Protein AF-E3TBM8-F1 (afdb_monomer_lite)

Sequence (51 aa):
GMVMAVAETGRPVSCLVADAFIWFAADMAAEMGVAWLPFWTAGPNSLSTHV

Secondary structure (DSSP, 8-state):
-HHHHHHHHS----EEEEETT-TTHHHHHHHHT-EEEEE--S-HHHHHHH-

Radius of gyration: 13.23 Å; chains: 1; bounding box: 28×19×34 Å

Structure (mmCIF, N/CA/C/O backbone):
data_AF-E3TBM8-F1
#
_entry.id   AF-E3TBM8-F1
#
loop_
_atom_site.group_PDB
_atom_site.id
_atom_site.type_symbol
_atom_site.label_atom_id
_atom_site.label_alt_id
_atom_site.label_comp_id
_atom_site.label_asym_id
_atom_site.label_entity_id
_atom_site.label_seq_id
_atom_site.pdbx_PDB_ins_code
_atom_site.Cartn_x
_atom_site.Cartn_y
_atom_site.Cartn_z
_atom_site.occupancy
_atom_site.B_iso_or_equiv
_atom_site.auth_seq_id
_atom_site.auth_comp_id
_atom_site.auth_asym_id
_atom_site.auth_atom_id
_atom_site.pdbx_PDB_model_num
ATOM 1 N N . GLY A 1 1 ? 1.685 6.614 14.169 1.00 78.06 1 GLY A N 1
ATOM 2 C CA . GLY A 1 1 ? 1.566 5.346 13.409 1.00 78.06 1 GLY A CA 1
ATOM 3 C C . GLY A 1 1 ? 0.104 4.945 13.286 1.00 78.06 1 GLY A C 1
ATOM 4 O O . GLY A 1 1 ? -0.710 5.581 13.940 1.00 78.06 1 GLY A O 1
ATOM 5 N N . MET A 1 2 ? -0.242 3.935 12.477 1.00 89.56 2 MET A N 1
ATOM 6 C CA . MET A 1 2 ? -1.629 3.582 12.089 1.00 89.56 2 MET A CA 1
ATOM 7 C C . MET A 1 2 ? -2.679 3.631 13.211 1.00 89.56 2 MET A C 1
ATOM 9 O O . MET A 1 2 ? -3.751 4.182 12.997 1.00 89.56 2 MET A O 1
ATOM 13 N N . VAL A 1 3 ? -2.369 3.125 14.411 1.00 93.94 3 VAL A N 1
ATOM 14 C CA . VAL A 1 3 ? -3.286 3.157 15.570 1.00 93.94 3 VAL A CA 1
ATOM 15 C C . VAL A 1 3 ? -3.734 4.583 15.914 1.00 93.94 3 VAL A C 1
ATOM 17 O O . VAL A 1 3 ? -4.916 4.815 16.146 1.00 93.94 3 VAL A O 1
ATOM 20 N N . MET A 1 4 ? -2.815 5.553 15.880 1.00 96.81 4 MET A N 1
ATOM 21 C CA . MET A 1 4 ? -3.141 6.961 16.128 1.00 96.81 4 MET A CA 1
ATOM 22 C C . MET A 1 4 ? -4.011 7.543 15.015 1.00 96.81 4 MET A C 1
ATOM 24 O O . MET A 1 4 ? -4.976 8.235 15.307 1.00 96.81 4 MET A O 1
ATOM 28 N N . ALA A 1 5 ? -3.729 7.201 13.753 1.00 94.75 5 ALA A N 1
ATOM 29 C CA . ALA A 1 5 ? -4.544 7.659 12.629 1.00 94.75 5 ALA A CA 1
ATOM 30 C C . ALA A 1 5 ? -5.990 7.140 12.731 1.00 94.75 5 ALA A C 1
ATOM 32 O O . ALA A 1 5 ? -6.935 7.883 12.473 1.00 94.75 5 ALA A O 1
ATOM 33 N N . VAL A 1 6 ? -6.178 5.888 13.164 1.00 97.38 6 VAL A N 1
ATOM 34 C CA . VAL A 1 6 ? -7.512 5.327 13.427 1.00 97.38 6 VAL A CA 1
ATOM 35 C C . VAL A 1 6 ? -8.185 6.042 14.601 1.00 97.38 6 VAL A C 1
ATOM 37 O O . VAL A 1 6 ? -9.360 6.382 14.498 1.00 97.38 6 VAL A O 1
ATOM 40 N N . ALA A 1 7 ? -7.457 6.316 15.688 1.00 98.00 7 ALA A N 1
ATOM 41 C CA . ALA A 1 7 ? -7.997 7.019 16.853 1.00 98.00 7 ALA A CA 1
ATOM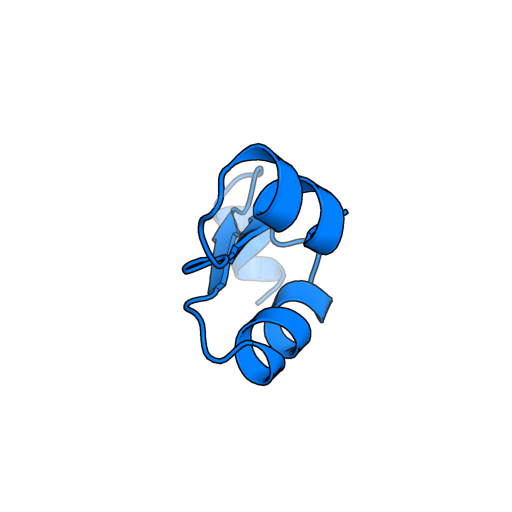 42 C C . ALA A 1 7 ? -8.432 8.462 16.533 1.00 98.00 7 ALA A C 1
ATOM 44 O O . ALA A 1 7 ? -9.486 8.897 16.988 1.00 98.00 7 ALA A O 1
ATOM 45 N N . GLU A 1 8 ? -7.654 9.189 15.730 1.00 98.31 8 GLU A N 1
ATOM 46 C CA . GLU A 1 8 ? -7.938 10.576 15.338 1.00 98.31 8 GLU A CA 1
ATOM 47 C C . GLU A 1 8 ? -9.082 10.681 14.324 1.00 98.31 8 GLU A C 1
ATOM 49 O O . GLU A 1 8 ? -9.898 11.599 14.393 1.00 98.31 8 GLU A O 1
ATOM 54 N N . THR A 1 9 ? -9.152 9.750 13.370 1.00 97.69 9 THR A N 1
ATOM 55 C CA . THR A 1 9 ? -10.142 9.806 12.281 1.00 97.69 9 THR A CA 1
ATOM 56 C C . THR A 1 9 ? -11.423 9.032 12.581 1.00 97.69 9 THR A C 1
ATOM 58 O O . THR A 1 9 ? -12.429 9.234 11.898 1.00 97.69 9 THR A O 1
ATOM 61 N N . GLY A 1 10 ? -11.393 8.116 13.553 1.00 98.06 10 GLY A N 1
ATOM 62 C CA . GLY A 1 10 ? -12.475 7.169 13.825 1.00 98.06 10 GLY A CA 1
ATOM 63 C C . GLY A 1 10 ? -12.718 6.173 12.687 1.00 98.06 10 GLY A C 1
ATOM 64 O O . GLY A 1 10 ? -13.793 5.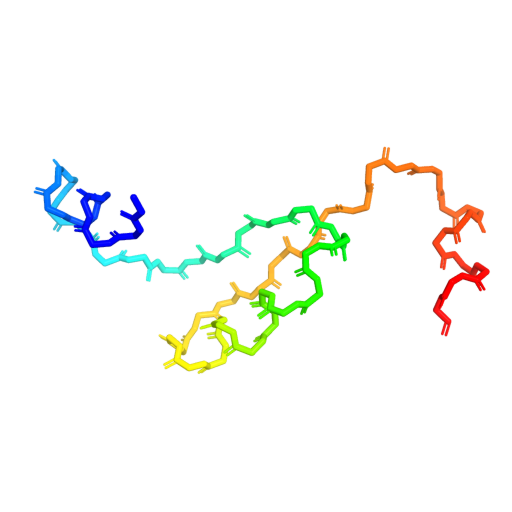577 12.617 1.00 98.06 10 GLY A O 1
ATOM 65 N N . ARG A 1 11 ? -11.764 6.018 11.758 1.00 97.44 11 ARG A N 1
ATOM 66 C CA . ARG A 1 11 ? -11.900 5.165 10.571 1.00 97.44 11 ARG A CA 1
ATOM 67 C C . ARG A 1 11 ? -10.792 4.118 10.530 1.00 97.44 11 ARG A C 1
ATOM 69 O O . ARG A 1 11 ? -9.630 4.477 10.719 1.00 97.44 11 ARG A O 1
ATOM 76 N N . PRO A 1 12 ? -11.111 2.842 10.246 1.00 96.88 12 PRO A N 1
ATOM 77 C CA . PRO A 1 12 ? -10.078 1.856 9.971 1.00 96.88 12 PRO A CA 1
ATOM 78 C C . PRO A 1 12 ? -9.310 2.250 8.705 1.00 96.88 12 PRO A C 1
ATOM 80 O O . PRO A 1 12 ? -9.868 2.850 7.782 1.00 96.88 12 PRO A O 1
ATOM 83 N N . VAL A 1 13 ? -8.030 1.888 8.648 1.00 97.25 13 VAL A N 1
ATOM 84 C CA . VAL A 1 13 ? -7.261 2.001 7.407 1.00 97.25 13 VAL A CA 1
ATOM 85 C C . VAL A 1 13 ? -7.861 1.027 6.397 1.00 97.25 13 VAL A C 1
ATOM 87 O O . VAL A 1 13 ? -7.998 -0.154 6.695 1.00 97.25 13 VAL A O 1
ATOM 90 N N . SER A 1 14 ? -8.228 1.522 5.218 1.00 97.88 14 SER A N 1
ATOM 91 C CA . SER A 1 14 ? -8.859 0.728 4.154 1.00 97.88 14 SER A CA 1
ATOM 92 C C . SER A 1 14 ? -7.971 0.527 2.923 1.00 97.88 14 SER A C 1
ATOM 94 O O . SER A 1 14 ? -8.328 -0.224 2.020 1.00 97.88 14 SER A O 1
ATOM 96 N N . CYS A 1 15 ? -6.823 1.203 2.870 1.00 98.19 15 CYS A N 1
ATOM 97 C CA . CYS A 1 15 ? -5.857 1.143 1.778 1.00 98.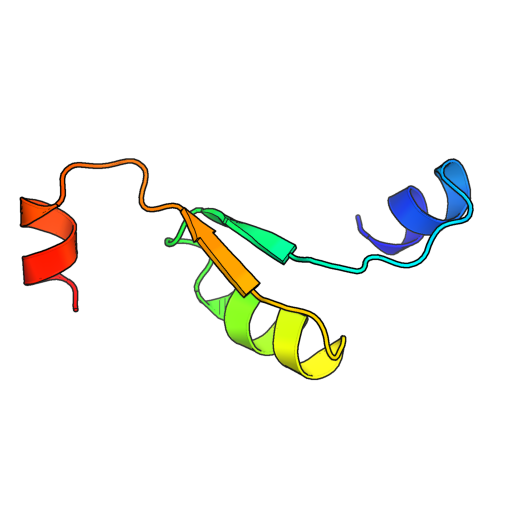19 15 CYS A CA 1
ATOM 98 C C . CYS A 1 15 ? -4.487 1.598 2.291 1.00 98.19 15 CYS A C 1
ATOM 100 O O . CYS A 1 15 ? -4.413 2.524 3.103 1.00 98.19 15 CYS A O 1
ATOM 102 N N . LEU A 1 16 ? -3.415 0.994 1.781 1.00 98.44 16 LEU A N 1
ATOM 103 C CA . LEU A 1 16 ? -2.041 1.365 2.096 1.00 98.44 16 LEU A CA 1
ATOM 104 C C . LEU A 1 16 ? -1.327 1.875 0.840 1.00 98.44 16 LEU A C 1
ATOM 106 O O . LEU A 1 16 ? -0.907 1.094 -0.011 1.00 98.44 16 LEU A O 1
ATOM 110 N N . VAL A 1 17 ? -1.190 3.198 0.729 1.00 98.50 17 VAL A N 1
ATOM 111 C CA . VAL A 1 17 ? -0.313 3.841 -0.262 1.00 98.50 17 VAL A CA 1
ATOM 112 C C . VAL A 1 17 ? 1.050 4.046 0.390 1.00 98.50 17 VAL A C 1
ATOM 114 O O . VAL A 1 17 ? 1.127 4.630 1.471 1.00 98.50 17 VAL A O 1
ATOM 117 N N . ALA A 1 18 ? 2.116 3.570 -0.243 1.00 98.44 18 ALA A N 1
ATOM 118 C CA . ALA A 1 18 ? 3.477 3.700 0.273 1.00 98.44 18 ALA A CA 1
ATOM 119 C C . ALA A 1 18 ? 4.472 3.867 -0.879 1.00 98.44 18 ALA A C 1
ATOM 121 O O . ALA A 1 18 ? 4.191 3.445 -1.998 1.00 98.44 18 ALA A O 1
ATOM 122 N N . ASP A 1 19 ? 5.637 4.460 -0.614 1.00 98.62 19 ASP A N 1
ATOM 123 C CA . ASP A 1 19 ? 6.746 4.423 -1.573 1.00 98.62 19 ASP A CA 1
ATOM 124 C C . ASP A 1 19 ? 7.117 2.957 -1.861 1.00 98.62 19 ASP A C 1
ATOM 126 O O . ASP A 1 19 ? 7.124 2.123 -0.952 1.00 98.62 19 ASP A O 1
ATOM 130 N N . ALA A 1 20 ? 7.397 2.630 -3.122 1.00 98.00 20 ALA A N 1
ATOM 131 C CA . ALA A 1 20 ? 7.731 1.278 -3.559 1.00 98.00 20 ALA A CA 1
ATOM 132 C C . ALA A 1 20 ? 8.979 0.700 -2.861 1.00 98.00 20 ALA A C 1
ATOM 134 O O . ALA A 1 20 ? 9.115 -0.519 -2.778 1.00 98.00 20 ALA A O 1
ATOM 135 N N . PHE A 1 21 ? 9.862 1.544 -2.316 1.00 98.00 21 PHE A N 1
ATOM 136 C CA . PHE A 1 21 ? 10.993 1.103 -1.495 1.00 98.00 21 PHE A CA 1
ATOM 137 C C . PHE A 1 21 ? 10.579 0.589 -0.114 1.00 98.00 21 PHE A C 1
ATOM 139 O O . PHE A 1 21 ? 11.353 -0.116 0.526 1.00 98.00 21 PHE A O 1
ATOM 146 N N . ILE A 1 22 ? 9.366 0.877 0.356 1.00 98.12 22 ILE A N 1
ATOM 147 C CA . ILE A 1 22 ? 8.814 0.288 1.580 1.00 98.12 22 ILE A CA 1
ATOM 148 C C . ILE A 1 22 ? 8.240 -1.092 1.232 1.00 98.12 22 ILE A C 1
ATOM 150 O O . ILE A 1 22 ? 7.036 -1.316 1.306 1.00 98.12 22 ILE A O 1
ATOM 154 N N . TRP A 1 23 ? 9.093 -2.029 0.808 1.00 97.25 23 TRP A N 1
ATOM 155 C CA . TRP A 1 23 ? 8.653 -3.328 0.275 1.00 97.25 23 TRP A CA 1
ATOM 156 C C . TRP A 1 23 ? 7.835 -4.142 1.291 1.00 97.25 23 TRP A C 1
ATOM 158 O O . TRP A 1 23 ? 6.887 -4.827 0.919 1.00 97.25 23 TRP A O 1
ATOM 168 N N . PHE A 1 24 ? 8.147 -4.012 2.585 1.00 97.75 24 PHE A N 1
ATOM 169 C CA . PHE A 1 24 ? 7.423 -4.677 3.674 1.00 97.75 24 PHE A CA 1
ATOM 170 C C . PHE A 1 24 ? 5.994 -4.138 3.871 1.00 97.75 24 PHE A C 1
ATOM 172 O O . PHE A 1 24 ? 5.201 -4.742 4.589 1.00 97.75 24 PHE A O 1
ATOM 179 N N . ALA A 1 25 ? 5.624 -3.029 3.218 1.00 98.12 25 ALA A N 1
ATOM 180 C CA . ALA A 1 25 ? 4.237 -2.571 3.175 1.00 98.12 25 ALA A CA 1
ATOM 181 C C . ALA A 1 25 ? 3.313 -3.586 2.478 1.00 98.12 25 ALA A C 1
ATOM 183 O O . ALA A 1 25 ? 2.118 -3.596 2.765 1.00 98.12 25 ALA A O 1
ATOM 184 N N . ALA A 1 26 ? 3.849 -4.456 1.613 1.00 98.44 26 ALA A N 1
ATOM 185 C CA . ALA A 1 26 ? 3.094 -5.562 1.032 1.00 98.44 26 ALA A CA 1
ATOM 186 C C . ALA A 1 26 ? 2.557 -6.512 2.117 1.00 98.44 26 ALA A C 1
ATOM 188 O O . ALA A 1 26 ? 1.356 -6.782 2.158 1.00 98.44 26 ALA A O 1
ATOM 189 N N . ASP A 1 27 ? 3.427 -6.949 3.034 1.00 98.62 27 ASP A N 1
ATOM 190 C CA . ASP A 1 27 ? 3.057 -7.841 4.138 1.00 98.62 27 ASP A CA 1
A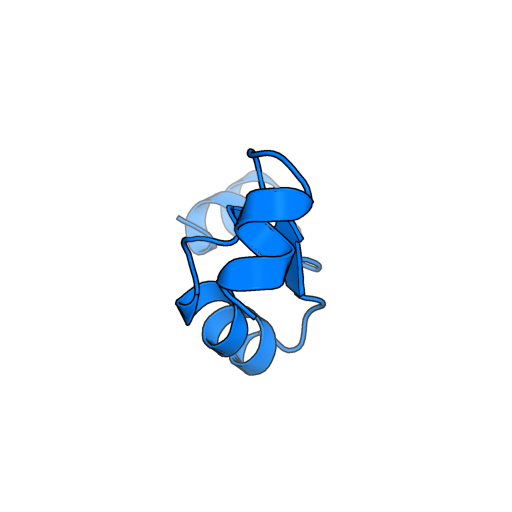TOM 191 C C . ASP A 1 27 ? 2.102 -7.142 5.110 1.00 98.62 27 ASP A C 1
ATOM 193 O O . ASP A 1 27 ? 1.073 -7.699 5.480 1.00 98.62 27 ASP A O 1
ATOM 197 N N . MET A 1 28 ? 2.371 -5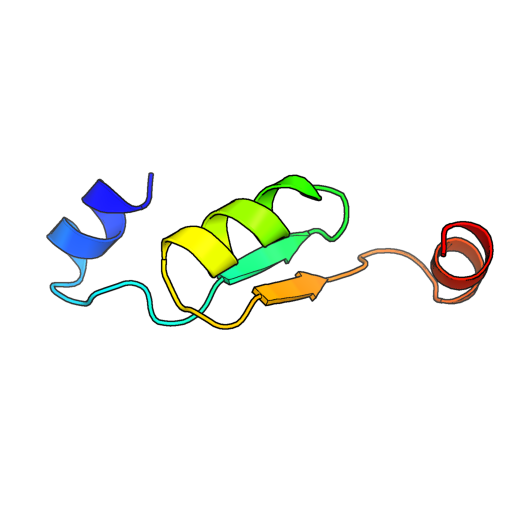.874 5.443 1.00 97.88 28 MET A N 1
ATOM 198 C CA . MET A 1 28 ? 1.477 -5.079 6.293 1.00 97.88 28 MET A CA 1
ATOM 199 C C . MET A 1 28 ? 0.065 -4.975 5.704 1.00 97.88 28 MET A C 1
ATOM 201 O O . MET A 1 28 ? -0.922 -5.156 6.414 1.00 97.88 28 MET A O 1
ATOM 205 N N . ALA A 1 29 ? -0.055 -4.686 4.406 1.00 98.25 29 ALA A N 1
ATOM 206 C CA . ALA A 1 29 ? -1.353 -4.597 3.744 1.00 98.25 29 ALA A CA 1
ATOM 207 C C . ALA A 1 29 ? -2.077 -5.951 3.720 1.00 98.25 29 ALA A C 1
ATOM 209 O O . ALA A 1 29 ? -3.291 -5.988 3.926 1.00 98.25 29 ALA A O 1
ATOM 210 N N . ALA A 1 30 ? -1.340 -7.050 3.527 1.00 98.56 30 ALA A N 1
ATOM 211 C CA . ALA A 1 30 ? -1.885 -8.402 3.586 1.00 98.56 30 ALA A CA 1
ATOM 212 C C . ALA A 1 30 ? -2.404 -8.749 4.992 1.00 98.56 30 ALA A C 1
ATOM 214 O O . ALA A 1 30 ? -3.535 -9.218 5.118 1.00 98.56 30 ALA A O 1
ATOM 215 N N . GLU A 1 31 ? -1.637 -8.453 6.045 1.00 98.06 31 GLU A N 1
ATOM 216 C CA . GLU A 1 31 ? -2.046 -8.643 7.446 1.00 98.06 31 GLU A CA 1
ATOM 217 C C . GLU A 1 31 ? -3.289 -7.818 7.807 1.00 98.06 31 GLU A C 1
ATOM 219 O O . GLU A 1 31 ? -4.156 -8.272 8.552 1.00 98.06 31 GLU A O 1
ATOM 224 N N . MET A 1 32 ? -3.401 -6.612 7.254 1.00 96.56 32 MET A N 1
ATOM 225 C CA . MET A 1 32 ? -4.552 -5.730 7.447 1.00 96.56 32 MET A CA 1
ATOM 226 C C . MET A 1 32 ? -5.752 -6.080 6.555 1.00 96.56 32 MET A C 1
ATOM 228 O O . MET A 1 32 ? -6.840 -5.547 6.776 1.00 96.56 32 MET A O 1
ATOM 232 N N . GLY A 1 33 ? -5.572 -6.926 5.536 1.00 98.06 33 GLY A N 1
ATOM 233 C CA . GLY A 1 33 ? -6.601 -7.247 4.547 1.00 98.06 33 GLY A CA 1
ATOM 234 C C . GLY A 1 33 ? -6.996 -6.067 3.650 1.00 98.06 33 GLY A C 1
ATOM 235 O O . GLY A 1 33 ? -8.161 -5.957 3.266 1.00 98.06 33 GLY A O 1
ATOM 236 N N . VAL A 1 34 ? -6.060 -5.167 3.333 1.00 98.44 34 VAL A N 1
ATOM 237 C CA . VAL A 1 34 ? -6.306 -3.965 2.515 1.00 98.44 34 VAL A CA 1
ATOM 238 C C . VAL A 1 34 ? -5.492 -3.974 1.226 1.00 98.44 34 VAL A C 1
ATOM 240 O O . VAL A 1 34 ? -4.489 -4.671 1.104 1.00 98.44 34 VAL A O 1
ATOM 243 N N . ALA A 1 35 ? -5.899 -3.162 0.249 1.00 98.50 35 ALA A N 1
ATOM 244 C CA . ALA A 1 35 ? -5.112 -2.973 -0.964 1.00 98.50 35 ALA A CA 1
ATOM 245 C C . ALA A 1 35 ? -3.774 -2.275 -0.656 1.00 98.50 35 ALA A C 1
ATOM 247 O O . ALA A 1 35 ? -3.746 -1.271 0.062 1.00 98.50 35 ALA A O 1
ATOM 248 N N . TRP A 1 36 ? -2.689 -2.774 -1.253 1.00 98.62 36 TRP A N 1
ATOM 249 C CA . TRP A 1 36 ? -1.395 -2.095 -1.304 1.00 98.62 36 TRP A CA 1
ATOM 250 C C . TRP A 1 36 ? -1.216 -1.404 -2.655 1.00 98.62 36 TRP A C 1
ATOM 252 O O . TRP A 1 36 ? -1.317 -2.042 -3.702 1.00 98.62 36 TRP A O 1
ATOM 262 N N . LEU A 1 37 ? -0.947 -0.100 -2.626 1.00 98.56 37 LEU A N 1
ATOM 263 C CA . LEU A 1 37 ? -0.691 0.727 -3.803 1.00 98.56 37 LEU A CA 1
ATOM 264 C C . LEU A 1 37 ? 0.729 1.315 -3.706 1.00 98.56 37 LEU A C 1
ATOM 266 O O . LEU A 1 37 ? 0.893 2.424 -3.185 1.00 98.56 37 LEU A O 1
ATOM 270 N N . PRO A 1 38 ? 1.767 0.583 -4.154 1.00 98.31 38 PRO A N 1
ATOM 271 C CA . PRO A 1 38 ? 3.129 1.094 -4.148 1.00 98.31 38 PRO A CA 1
ATOM 272 C C . PRO A 1 38 ? 3.306 2.202 -5.182 1.00 98.31 38 PRO A C 1
ATOM 274 O O . PRO A 1 38 ? 2.883 2.076 -6.332 1.00 98.31 38 PRO A O 1
ATOM 277 N N . PHE A 1 39 ? 3.989 3.271 -4.788 1.00 98.56 39 PHE A N 1
ATOM 278 C CA . PHE A 1 39 ? 4.349 4.364 -5.675 1.00 98.56 39 PHE A CA 1
ATOM 279 C C . PHE A 1 39 ? 5.851 4.361 -5.945 1.00 98.56 39 PHE A C 1
ATOM 281 O O . PHE A 1 39 ? 6.659 4.615 -5.053 1.00 98.56 39 PHE A O 1
ATOM 288 N N . TRP A 1 40 ? 6.226 4.081 -7.193 1.00 98.38 40 TRP A N 1
ATOM 289 C CA . TRP A 1 40 ? 7.601 4.236 -7.653 1.00 98.38 40 TRP A CA 1
ATOM 290 C C . TRP A 1 40 ? 7.849 5.701 -8.012 1.00 98.38 40 TRP A C 1
ATOM 292 O O . TRP A 1 40 ? 7.318 6.204 -9.000 1.00 98.38 40 TRP A O 1
ATOM 302 N N . THR A 1 41 ? 8.640 6.391 -7.196 1.00 98.44 41 THR A N 1
ATOM 303 C CA . THR A 1 41 ? 8.867 7.840 -7.325 1.00 98.44 41 THR A CA 1
ATOM 304 C C . THR A 1 41 ? 9.808 8.217 -8.473 1.00 98.44 41 THR A C 1
ATOM 306 O O . THR A 1 41 ? 9.823 9.372 -8.898 1.00 98.44 41 THR A O 1
ATOM 309 N N . ALA A 1 42 ? 10.591 7.262 -8.985 1.00 97.88 42 ALA A N 1
ATOM 310 C CA . ALA A 1 42 ? 11.541 7.470 -10.075 1.00 97.88 42 ALA A CA 1
ATOM 311 C C . ALA A 1 42 ? 10.943 7.133 -11.460 1.00 97.88 42 ALA A C 1
ATOM 313 O O . ALA A 1 42 ? 9.739 6.955 -11.628 1.00 97.88 42 ALA A O 1
ATOM 314 N N . GLY A 1 43 ? 11.794 7.078 -12.489 1.00 98.06 43 GLY A N 1
ATOM 315 C CA . GLY A 1 43 ? 11.373 6.759 -13.853 1.00 98.06 43 GLY A CA 1
ATOM 316 C C . GLY A 1 43 ? 10.977 5.286 -14.049 1.00 98.06 43 GLY A C 1
ATOM 317 O O . GLY A 1 43 ? 11.421 4.410 -13.305 1.00 98.06 43 GLY A O 1
ATOM 318 N N . PRO A 1 44 ? 10.190 4.972 -15.094 1.00 98.38 44 PRO A N 1
ATOM 319 C CA . PRO A 1 44 ? 9.805 3.593 -15.408 1.00 98.38 44 PRO A CA 1
ATOM 320 C C . PRO A 1 44 ? 10.993 2.720 -15.844 1.00 98.38 44 PRO A C 1
ATOM 322 O O . PRO A 1 44 ? 10.951 1.505 -15.689 1.00 98.38 44 PRO A O 1
ATOM 325 N N . ASN A 1 45 ? 12.068 3.324 -16.363 1.00 98.38 45 ASN A N 1
ATOM 326 C CA . ASN A 1 45 ? 13.293 2.618 -16.746 1.00 98.38 45 ASN A CA 1
ATOM 327 C C . ASN A 1 45 ? 13.984 1.959 -15.544 1.00 98.38 45 ASN A C 1
ATOM 329 O O . ASN A 1 45 ? 14.402 0.804 -15.630 1.00 98.38 45 ASN A O 1
ATOM 333 N N . SER A 1 46 ? 14.087 2.673 -14.420 1.00 98.25 46 SER A N 1
ATOM 334 C CA . SER A 1 46 ? 14.673 2.124 -13.201 1.00 98.25 46 SER A CA 1
ATOM 335 C C . SER A 1 46 ? 13.761 1.074 -12.572 1.00 98.25 46 SER A C 1
ATOM 337 O O . SER A 1 46 ? 14.269 0.040 -12.149 1.00 98.25 46 SER A O 1
ATOM 339 N N . LEU A 1 47 ? 12.436 1.269 -12.603 1.00 98.12 47 LEU A N 1
ATOM 340 C CA . LEU A 1 47 ? 11.486 0.248 -12.147 1.00 98.12 47 LEU A CA 1
ATOM 341 C C . LEU A 1 47 ? 11.628 -1.040 -12.962 1.00 98.12 47 LEU A C 1
ATOM 343 O O . LEU A 1 47 ? 11.783 -2.105 -12.383 1.00 98.12 47 LEU A O 1
ATOM 347 N N . SER A 1 48 ? 11.649 -0.935 -14.295 1.00 98.25 48 SER A N 1
ATOM 348 C CA . SER A 1 48 ? 11.785 -2.083 -15.201 1.00 98.25 48 SER A CA 1
ATOM 349 C C . SER A 1 48 ? 13.087 -2.864 -15.021 1.00 98.25 48 SER A C 1
ATOM 351 O O . SER A 1 48 ? 13.149 -4.007 -15.451 1.00 98.25 48 SER A O 1
ATOM 353 N N . THR A 1 49 ? 14.133 -2.242 -14.474 1.00 98.06 49 THR A N 1
ATOM 354 C CA . THR A 1 49 ? 15.407 -2.921 -14.181 1.00 98.06 49 THR A CA 1
ATOM 355 C C . THR A 1 49 ? 15.385 -3.577 -12.797 1.00 98.06 49 THR A C 1
ATOM 357 O O . THR A 1 49 ? 16.149 -4.501 -12.540 1.00 98.06 49 THR A O 1
ATOM 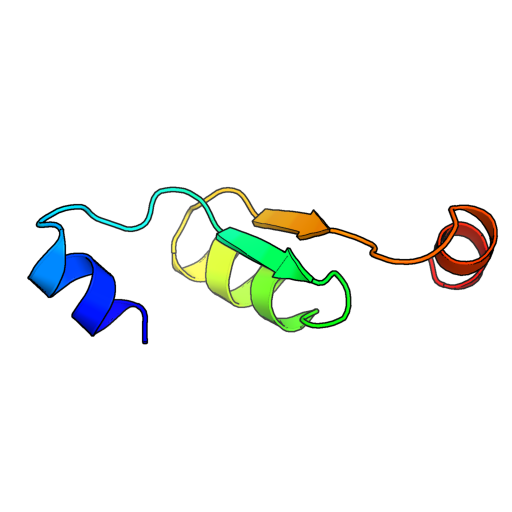360 N N . HIS A 1 50 ? 14.554 -3.061 -11.891 1.00 94.19 50 HIS A N 1
ATOM 361 C CA . HIS A 1 50 ? 14.429 -3.542 -10.520 1.00 94.19 50 HIS A CA 1
ATOM 362 C C . HIS A 1 50 ? 13.475 -4.740 -10.399 1.00 94.19 50 HIS A C 1
ATOM 364 O O . HIS A 1 50 ? 13.684 -5.584 -9.528 1.00 94.19 50 HIS A O 1
ATOM 370 N N . VAL A 1 51 ? 12.408 -4.774 -11.208 1.00 89.69 51 VAL A N 1
ATOM 371 C CA . VAL A 1 51 ? 11.444 -5.890 -11.266 1.00 89.69 51 VAL A CA 1
ATOM 372 C C . VAL A 1 51 ? 11.952 -7.048 -12.115 1.00 89.69 51 VAL A C 1
ATOM 374 O O . VAL A 1 51 ? 11.616 -8.194 -11.750 1.00 89.69 51 VAL A O 1
#

Foldseek 3Di:
DQVVVCVVVVDHDAEAEEAVVPVCVVVVCVVSVHYYDHDDPDDVVVVVVVD

pLDDT: mean 97.12, std 3.29, range [78.06, 98.62]

Organism: Vitis vinifera (NCBI:txid29760)